Protein AF-A0A3D0DZ12-F1 (afdb_monomer_lite)

Foldseek 3Di:
DWDWDDDPFFIWTQDPVQREIATDDGHLDDHDPCVVPNLPCLVVVCQQQQWWAAPPDDSYGTHHAPDQARPPPRHGTHGHDHPPDPDPCVSHDNDD

pLDDT: mean 80.41, std 12.17, range [41.28, 94.06]

Sequence (96 aa):
MAYRWETPSSVWLEDDRSGQFALETTEGLGRIDWQAHARGRVLDVAHLLGASLPVSCACAPIYPEGFAFCPTCGQALHKLAGRSLRQPDWWGTAGD

Radius of gyration: 13.75 Å; chains: 1; bounding box: 32×27×40 Å

Secondary structure (DSSP, 8-state):
-PEEEE-SSEEEEEETTTTEEEEEEETTB----HHHH-GGGHHHHHHHHTEEEESS--S-S-EEET--B-TTT--BEE------S---GGGS----

Structure (mmCIF, N/CA/C/O backbone):
data_AF-A0A3D0DZ12-F1
#
_entry.id   AF-A0A3D0DZ12-F1
#
loop_
_atom_site.group_PDB
_atom_site.id
_atom_site.type_symbol
_atom_site.label_atom_id
_atom_site.label_alt_id
_atom_site.label_comp_id
_atom_site.label_asym_id
_atom_site.label_entity_id
_atom_site.label_seq_id
_atom_site.pdbx_PDB_ins_code
_atom_site.Cartn_x
_atom_site.Cartn_y
_atom_site.Cartn_z
_atom_site.occupancy
_atom_site.B_iso_or_equiv
_atom_site.auth_seq_id
_atom_site.auth_comp_id
_atom_site.auth_asym_id
_atom_site.auth_atom_id
_atom_site.pdbx_PDB_model_num
ATOM 1 N N . MET A 1 1 ? 0.698 17.493 8.466 1.00 61.00 1 MET A N 1
ATOM 2 C CA . MET A 1 1 ? 1.972 17.597 7.699 1.00 61.00 1 MET A CA 1
ATOM 3 C C . MET A 1 1 ? 2.206 16.245 7.047 1.00 61.00 1 MET A C 1
ATOM 5 O O . M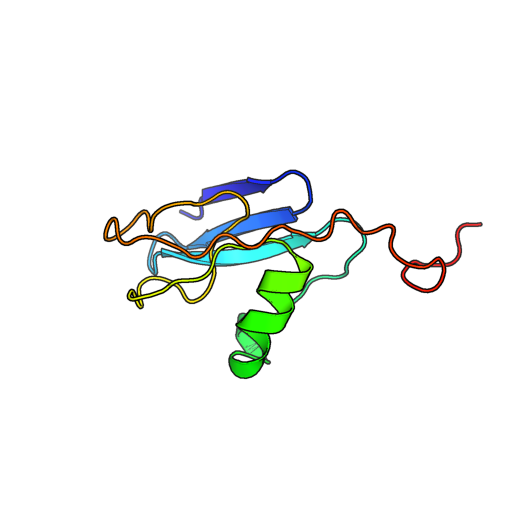ET A 1 1 ? 1.954 15.273 7.729 1.00 61.00 1 MET A O 1
ATOM 9 N N . ALA A 1 2 ? 2.620 16.134 5.782 1.00 78.62 2 ALA A N 1
ATOM 10 C CA . ALA A 1 2 ? 2.799 14.806 5.176 1.00 78.62 2 ALA A CA 1
ATOM 11 C C . ALA A 1 2 ? 4.137 14.174 5.599 1.00 78.62 2 ALA A C 1
ATOM 13 O O . ALA A 1 2 ? 5.166 14.851 5.537 1.00 78.62 2 ALA A O 1
ATOM 14 N N . TYR A 1 3 ? 4.131 12.909 6.029 1.00 86.00 3 TYR A N 1
ATOM 15 C CA . TYR A 1 3 ? 5.358 12.176 6.369 1.00 86.00 3 TYR A CA 1
ATOM 16 C C . TYR A 1 3 ? 5.875 11.409 5.147 1.00 86.00 3 TYR A C 1
ATOM 18 O O . TYR A 1 3 ? 5.098 10.779 4.432 1.00 86.00 3 TYR A O 1
ATOM 26 N N . ARG A 1 4 ? 7.185 11.467 4.893 1.00 91.25 4 ARG A N 1
ATOM 27 C CA . ARG A 1 4 ? 7.827 10.807 3.748 1.00 91.25 4 ARG A CA 1
ATOM 28 C C . ARG A 1 4 ? 8.389 9.454 4.177 1.00 91.25 4 ARG A C 1
ATOM 30 O O . ARG A 1 4 ? 9.224 9.392 5.073 1.00 91.25 4 ARG A O 1
ATOM 37 N N . TRP A 1 5 ? 7.955 8.394 3.507 1.00 89.12 5 TRP A N 1
ATOM 38 C CA . TRP A 1 5 ? 8.422 7.027 3.709 1.00 89.12 5 TRP A CA 1
ATOM 39 C C . TRP A 1 5 ? 9.279 6.595 2.524 1.00 89.12 5 TRP A C 1
ATOM 41 O O . TRP A 1 5 ? 8.793 6.523 1.396 1.00 89.12 5 TRP A O 1
ATOM 51 N N . GLU A 1 6 ? 10.546 6.292 2.780 1.00 89.19 6 GLU A N 1
ATOM 52 C CA . GLU A 1 6 ? 11.490 5.827 1.764 1.00 89.19 6 GLU A CA 1
ATOM 53 C C . GLU A 1 6 ? 11.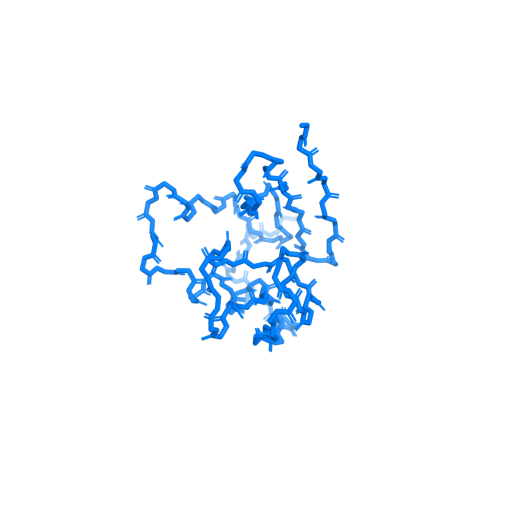698 4.321 1.920 1.00 89.19 6 GLU A C 1
ATOM 55 O O . GLU A 1 6 ? 12.055 3.826 2.989 1.00 89.19 6 GLU A O 1
ATOM 60 N N . THR A 1 7 ? 11.434 3.590 0.846 1.00 84.81 7 THR A N 1
ATOM 61 C CA . THR A 1 7 ? 11.663 2.147 0.731 1.00 84.81 7 THR A CA 1
ATOM 62 C C . THR A 1 7 ? 12.755 1.912 -0.314 1.00 84.81 7 THR A C 1
ATOM 64 O O . THR A 1 7 ? 13.064 2.837 -1.070 1.00 84.81 7 THR A O 1
ATOM 67 N N . PRO A 1 8 ? 13.335 0.704 -0.413 1.00 82.31 8 PRO A N 1
ATOM 68 C CA . PRO A 1 8 ? 14.395 0.432 -1.382 1.00 82.31 8 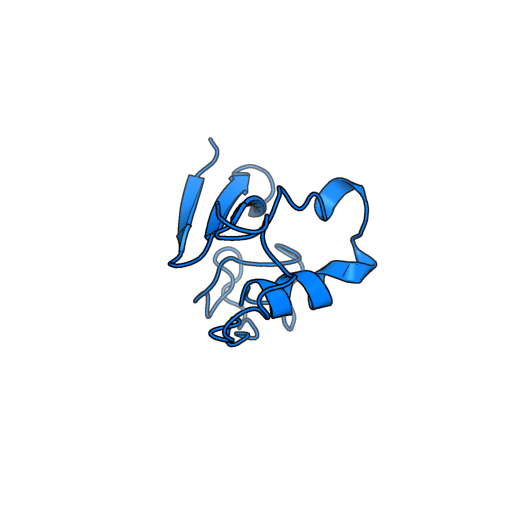PRO A CA 1
ATOM 69 C C . PRO A 1 8 ? 14.024 0.767 -2.832 1.00 82.31 8 PRO A C 1
ATOM 71 O O . PRO A 1 8 ? 14.900 1.143 -3.596 1.00 82.31 8 PRO A O 1
ATOM 74 N N . SER A 1 9 ? 12.744 0.641 -3.201 1.00 79.50 9 SER A N 1
ATOM 75 C CA . SER A 1 9 ? 12.270 0.777 -4.585 1.00 79.50 9 SER A CA 1
ATOM 76 C C . SER A 1 9 ? 11.301 1.943 -4.812 1.00 79.50 9 SER A C 1
ATOM 78 O O . SER A 1 9 ? 10.925 2.226 -5.949 1.00 79.50 9 SER A O 1
ATOM 80 N N . SER A 1 10 ? 10.839 2.620 -3.755 1.00 86.06 10 SER A N 1
ATOM 81 C CA . SER A 1 10 ? 9.786 3.635 -3.873 1.00 86.06 10 SER A CA 1
ATOM 82 C C . SER A 1 10 ? 9.738 4.619 -2.709 1.00 86.06 10 SER A C 1
ATOM 84 O O . SER A 1 10 ? 10.160 4.321 -1.591 1.00 86.06 10 SER A O 1
ATOM 86 N N . VAL A 1 11 ? 9.165 5.793 -2.968 1.00 89.94 11 VAL A N 1
ATOM 87 C CA . VAL A 1 11 ? 8.910 6.827 -1.964 1.00 89.94 11 VAL A CA 1
ATOM 88 C C . VAL A 1 11 ? 7.418 7.098 -1.874 1.00 89.94 11 VAL A C 1
ATOM 90 O O . VAL A 1 11 ? 6.740 7.275 -2.891 1.00 89.94 11 VAL A O 1
ATOM 93 N N . TRP A 1 12 ? 6.927 7.184 -0.644 1.00 90.38 12 TRP A N 1
ATOM 94 C CA . TRP A 1 12 ? 5.527 7.409 -0.325 1.00 90.38 12 TRP A CA 1
ATOM 95 C C . TRP A 1 12 ? 5.360 8.641 0.555 1.00 90.38 12 TRP A C 1
ATOM 97 O O . TRP A 1 12 ? 6.217 8.957 1.379 1.00 90.38 12 TRP A O 1
ATOM 107 N N . LEU A 1 13 ? 4.222 9.306 0.412 1.00 90.69 13 LEU A N 1
ATOM 108 C CA . LEU A 1 13 ? 3.772 10.370 1.296 1.00 90.69 13 LEU A CA 1
ATOM 109 C C . LEU A 1 13 ? 2.557 9.879 2.075 1.00 90.69 13 LEU A C 1
ATOM 111 O O . LEU A 1 13 ? 1.557 9.481 1.483 1.00 90.69 13 LEU A O 1
ATOM 115 N N . GLU A 1 14 ? 2.644 9.912 3.395 1.00 90.56 14 GLU A N 1
ATOM 116 C CA . GLU A 1 14 ? 1.513 9.689 4.283 1.00 90.56 14 GLU A CA 1
ATOM 117 C C . GLU A 1 14 ? 0.780 11.009 4.515 1.00 90.56 14 GLU A C 1
ATOM 119 O O . GLU A 1 14 ? 1.369 11.992 4.971 1.00 90.56 14 GLU A O 1
ATOM 124 N N . ASP A 1 15 ? -0.511 11.035 4.202 1.00 86.88 15 ASP A N 1
ATOM 125 C CA . ASP A 1 15 ? -1.391 12.140 4.541 1.00 86.88 15 ASP A CA 1
ATOM 126 C C . ASP A 1 15 ? -1.808 12.049 6.013 1.00 86.88 15 ASP A C 1
ATOM 128 O O . ASP A 1 15 ? -2.568 11.177 6.415 1.00 86.88 15 ASP A O 1
ATOM 132 N N . ASP A 1 16 ? -1.352 13.005 6.809 1.00 82.50 16 ASP A N 1
ATOM 133 C CA . ASP A 1 16 ? -1.587 13.092 8.257 1.00 82.50 16 ASP A CA 1
ATOM 134 C C . ASP A 1 16 ? -3.065 13.254 8.655 1.00 82.50 16 ASP A C 1
ATOM 136 O O . ASP A 1 16 ? -3.441 12.942 9.780 1.00 82.50 16 ASP A O 1
ATOM 140 N N . ARG A 1 17 ? -3.941 13.693 7.740 1.00 83.19 17 ARG A N 1
ATOM 141 C CA . ARG A 1 17 ? -5.379 13.819 8.033 1.00 83.19 17 ARG A CA 1
ATOM 142 C C . ARG A 1 17 ? -6.137 12.512 7.840 1.00 83.19 17 ARG A C 1
ATOM 144 O O . ARG A 1 17 ? -7.102 12.259 8.556 1.00 83.19 17 ARG A O 1
ATOM 151 N N . SER A 1 18 ? -5.748 11.722 6.847 1.00 81.44 18 SER A N 1
ATOM 152 C CA . SER A 1 18 ? -6.457 10.510 6.435 1.00 81.44 18 SER A CA 1
ATOM 153 C C . SER A 1 18 ? -5.709 9.219 6.763 1.00 81.44 18 SER A C 1
ATOM 155 O O . SER A 1 18 ? -6.308 8.149 6.691 1.00 81.44 18 SER A O 1
ATOM 157 N N . GLY A 1 19 ? -4.425 9.299 7.115 1.00 83.56 19 GLY A N 1
ATOM 158 C CA . GLY A 1 19 ? -3.537 8.148 7.286 1.00 83.56 19 GLY A CA 1
ATOM 159 C C . GLY A 1 19 ? -3.288 7.379 5.986 1.00 83.56 19 GLY A C 1
ATOM 160 O O . GLY A 1 19 ? -2.887 6.216 6.030 1.00 83.56 19 GLY A O 1
ATOM 161 N N . GLN A 1 20 ? -3.588 7.982 4.830 1.00 86.81 20 GLN A N 1
ATOM 162 C CA . GLN A 1 20 ? -3.434 7.339 3.531 1.00 86.81 20 GLN A CA 1
ATOM 163 C C . GLN A 1 20 ? -2.042 7.557 2.962 1.00 86.81 20 GLN A C 1
ATOM 165 O O . GLN A 1 20 ? -1.449 8.618 3.120 1.00 86.81 20 GLN A O 1
ATOM 170 N N . PHE A 1 21 ? -1.566 6.562 2.222 1.00 88.75 21 PHE A N 1
ATOM 171 C CA . PHE A 1 21 ? -0.271 6.601 1.563 1.00 88.75 21 PHE A CA 1
ATOM 172 C C . PHE A 1 21 ? -0.461 6.882 0.075 1.00 88.75 21 PHE A C 1
ATOM 174 O O . PHE A 1 21 ? -1.174 6.152 -0.615 1.00 88.75 21 PHE A O 1
ATOM 181 N N . ALA A 1 22 ? 0.190 7.926 -0.422 1.00 87.69 22 ALA A N 1
ATOM 182 C CA . ALA A 1 22 ? 0.272 8.259 -1.835 1.00 87.69 22 ALA A CA 1
ATOM 183 C C . ALA A 1 22 ? 1.679 7.954 -2.354 1.00 87.69 22 ALA A C 1
ATOM 185 O O . ALA A 1 22 ? 2.672 8.273 -1.704 1.00 87.69 22 ALA A O 1
ATOM 186 N N . LEU A 1 23 ? 1.763 7.343 -3.533 1.00 87.44 23 LEU A N 1
ATOM 187 C CA . LEU A 1 23 ? 3.040 7.048 -4.173 1.00 87.44 23 LEU A CA 1
ATOM 188 C C . LEU A 1 23 ? 3.596 8.324 -4.817 1.00 87.44 23 LEU A C 1
ATOM 190 O O . LEU A 1 23 ? 2.936 8.921 -5.668 1.00 87.44 23 LEU A O 1
ATOM 194 N N . GLU A 1 24 ? 4.797 8.737 -4.420 1.00 87.75 24 GLU A N 1
ATOM 195 C CA . GLU A 1 24 ? 5.459 9.919 -4.982 1.00 87.75 24 GLU A CA 1
ATOM 196 C C . GLU A 1 24 ? 6.382 9.541 -6.141 1.00 87.75 24 GLU A C 1
ATOM 198 O O . GLU A 1 24 ? 6.275 10.104 -7.231 1.00 87.75 24 GLU A O 1
ATOM 203 N N . THR A 1 25 ? 7.270 8.571 -5.920 1.00 84.81 25 THR A N 1
ATOM 204 C CA . THR A 1 25 ? 8.198 8.078 -6.942 1.00 84.81 25 THR A CA 1
ATOM 205 C C . THR A 1 25 ? 8.471 6.589 -6.770 1.00 84.81 25 THR A C 1
ATOM 207 O O . THR A 1 25 ? 8.283 6.015 -5.695 1.00 84.81 25 THR A O 1
ATOM 210 N N . THR A 1 26 ? 8.877 5.936 -7.850 1.00 83.00 26 THR A N 1
ATOM 211 C CA . THR A 1 26 ? 9.230 4.519 -7.878 1.00 83.00 26 THR A CA 1
ATOM 212 C C . THR A 1 26 ? 10.379 4.316 -8.845 1.00 83.00 26 THR A C 1
ATOM 214 O O . THR A 1 26 ? 10.409 4.906 -9.923 1.00 83.00 26 THR A O 1
ATOM 217 N N . GLU A 1 27 ? 11.333 3.481 -8.463 1.00 78.56 27 GLU A N 1
ATOM 218 C CA . GLU A 1 27 ? 12.460 3.141 -9.314 1.00 78.56 27 GLU A CA 1
ATOM 219 C C . GLU A 1 27 ? 11.980 2.392 -10.568 1.00 78.56 27 GLU A C 1
ATOM 221 O O . GLU A 1 27 ? 11.206 1.437 -10.491 1.00 78.56 27 GLU A O 1
ATOM 226 N N . GLY A 1 28 ? 12.410 2.854 -11.745 1.00 72.62 28 GLY A N 1
ATOM 227 C CA . GLY A 1 28 ? 12.072 2.228 -13.028 1.00 72.62 28 GLY A CA 1
ATOM 228 C C . GLY A 1 28 ? 10.608 2.369 -13.465 1.00 72.62 28 GLY A C 1
ATOM 229 O O . GLY A 1 28 ? 10.216 1.769 -14.463 1.00 72.62 28 GLY A O 1
ATOM 230 N N . LEU A 1 29 ? 9.784 3.149 -12.753 1.00 73.75 29 LEU A N 1
ATOM 231 C CA . LEU A 1 29 ? 8.372 3.359 -13.079 1.00 73.75 29 LEU A CA 1
ATOM 232 C C . LEU A 1 29 ? 8.018 4.850 -13.084 1.00 73.75 29 LEU A C 1
ATOM 234 O O . LEU A 1 29 ? 8.451 5.623 -12.233 1.00 73.75 29 LEU A O 1
ATOM 238 N N . GLY A 1 30 ? 7.186 5.254 -14.047 1.00 72.94 30 GLY A N 1
ATOM 239 C CA . GLY A 1 30 ? 6.559 6.575 -14.026 1.00 72.94 30 GLY A CA 1
ATOM 240 C C . GLY A 1 30 ? 5.594 6.721 -12.844 1.00 72.94 30 GLY A C 1
ATOM 241 O O . GLY A 1 30 ? 5.191 5.735 -12.227 1.00 72.94 30 GLY A O 1
ATOM 242 N N . ARG A 1 31 ? 5.186 7.958 -12.535 1.00 75.38 31 ARG A N 1
ATOM 243 C CA . ARG A 1 31 ? 4.237 8.237 -11.446 1.00 75.38 31 ARG A CA 1
ATOM 244 C C . ARG A 1 31 ? 2.932 7.452 -11.637 1.00 75.38 31 ARG A C 1
ATOM 246 O O . ARG A 1 31 ? 2.260 7.604 -12.655 1.00 75.38 31 ARG A O 1
ATOM 253 N N . ILE A 1 32 ? 2.557 6.653 -10.634 1.00 75.69 32 ILE A N 1
ATOM 254 C CA . ILE A 1 32 ? 1.333 5.839 -10.648 1.00 75.69 32 ILE A CA 1
ATOM 255 C C . ILE A 1 32 ? 0.253 6.535 -9.819 1.00 75.69 32 ILE A C 1
ATOM 257 O O . ILE A 1 32 ? 0.277 6.488 -8.590 1.00 75.69 32 ILE A O 1
ATOM 261 N N . ASP A 1 33 ? -0.732 7.139 -10.485 1.00 73.06 33 ASP A N 1
ATOM 262 C CA . ASP A 1 33 ? -1.886 7.749 -9.814 1.00 73.06 33 ASP A CA 1
ATOM 263 C C . ASP A 1 33 ? -3.060 6.760 -9.690 1.00 73.06 33 ASP A C 1
ATOM 265 O O . ASP A 1 33 ? -4.077 6.826 -10.387 1.00 73.06 33 ASP A O 1
ATOM 269 N N . TRP A 1 34 ? -2.893 5.769 -8.812 1.00 74.56 34 TRP A N 1
ATOM 270 C CA . TRP A 1 34 ? -3.931 4.764 -8.557 1.00 74.56 34 TRP A CA 1
ATOM 271 C C . TRP A 1 34 ? -5.084 5.318 -7.703 1.00 74.56 34 TRP A C 1
ATOM 273 O O . TRP A 1 34 ? -6.210 4.817 -7.803 1.00 74.56 34 TRP A O 1
ATOM 283 N N . GLN A 1 35 ? -4.826 6.362 -6.903 1.00 68.56 35 GLN A N 1
ATOM 284 C CA . GLN A 1 35 ? -5.824 7.019 -6.056 1.00 68.56 35 GLN A CA 1
ATOM 285 C C . GLN A 1 35 ? -6.908 7.714 -6.889 1.00 68.56 35 GLN A C 1
ATOM 287 O O . GLN A 1 35 ? -8.090 7.599 -6.552 1.00 68.56 35 GLN A O 1
ATOM 292 N N . ALA A 1 36 ? -6.528 8.384 -7.984 1.00 65.81 36 ALA A N 1
ATOM 293 C CA . ALA A 1 36 ? -7.465 9.110 -8.837 1.00 65.81 36 ALA A CA 1
ATOM 294 C C . ALA A 1 36 ? -8.217 8.214 -9.835 1.00 65.81 36 ALA A C 1
ATOM 296 O O . ALA A 1 36 ? -9.384 8.476 -10.127 1.00 65.81 36 ALA A O 1
ATOM 297 N N . HIS A 1 37 ? -7.586 7.153 -10.356 1.00 55.53 37 HIS A N 1
ATOM 298 C CA . HIS A 1 37 ? -8.099 6.477 -11.557 1.00 55.53 37 HIS A CA 1
ATOM 299 C C . HIS A 1 37 ? -8.349 4.972 -11.432 1.00 55.53 37 HIS A C 1
ATOM 301 O O . HIS A 1 37 ? -8.966 4.397 -12.330 1.00 55.53 37 HIS A O 1
ATOM 307 N N . ALA A 1 38 ? -7.906 4.302 -10.360 1.00 60.88 38 ALA A N 1
ATOM 308 C CA . ALA A 1 38 ? -7.899 2.841 -10.366 1.00 60.88 38 ALA A CA 1
ATOM 309 C C . ALA A 1 38 ? -7.946 2.184 -8.976 1.00 60.88 38 ALA A C 1
ATOM 311 O O . ALA A 1 38 ? -7.147 1.295 -8.682 1.00 60.88 38 ALA A O 1
ATOM 312 N N . ARG A 1 39 ? -8.942 2.518 -8.139 1.00 66.62 39 ARG A N 1
ATOM 313 C CA . ARG A 1 39 ? -9.167 1.805 -6.857 1.00 66.62 39 ARG A CA 1
ATOM 314 C C . ARG A 1 39 ? -9.263 0.280 -7.024 1.00 66.62 39 ARG A C 1
ATOM 316 O O . ARG A 1 39 ? -8.799 -0.457 -6.165 1.00 66.62 39 ARG A O 1
ATOM 323 N N . GLY A 1 40 ? -9.799 -0.197 -8.152 1.00 75.12 40 GLY A N 1
ATOM 324 C CA . GLY A 1 40 ? -9.870 -1.629 -8.474 1.00 75.12 40 GLY A CA 1
ATOM 325 C C . GLY A 1 40 ? -8.533 -2.289 -8.848 1.00 75.12 40 GLY A C 1
ATOM 326 O O . GLY A 1 40 ? -8.482 -3.507 -8.950 1.00 75.12 40 GLY A O 1
ATOM 327 N N . ARG A 1 41 ? -7.461 -1.513 -9.055 1.00 81.81 41 ARG A N 1
ATOM 328 C CA . ARG A 1 41 ? -6.113 -1.996 -9.420 1.00 81.81 41 ARG A CA 1
ATOM 329 C C . ARG A 1 41 ? -5.116 -1.905 -8.266 1.00 81.81 41 ARG A C 1
ATOM 331 O O . ARG A 1 41 ? -3.933 -2.156 -8.464 1.00 81.81 41 ARG A O 1
ATOM 338 N N . VAL A 1 42 ? -5.570 -1.549 -7.063 1.00 85.94 42 VAL A N 1
ATOM 339 C CA . VAL A 1 42 ? -4.702 -1.413 -5.881 1.00 85.94 42 VAL A CA 1
ATOM 340 C C . VAL A 1 42 ? -3.917 -2.694 -5.607 1.00 85.94 42 VAL A C 1
ATOM 342 O O . VAL A 1 42 ? -2.738 -2.619 -5.283 1.00 85.94 42 VAL A O 1
ATOM 345 N N . LEU A 1 43 ? -4.538 -3.860 -5.799 1.00 85.75 43 LEU A N 1
ATOM 346 C CA . LEU A 1 43 ? -3.870 -5.152 -5.648 1.00 85.75 43 LEU A CA 1
ATOM 347 C C . LEU A 1 43 ? -2.709 -5.312 -6.643 1.00 85.75 43 LEU A C 1
ATOM 349 O O . LEU A 1 43 ? -1.605 -5.665 -6.240 1.00 85.75 43 LEU A O 1
ATOM 353 N N . ASP A 1 44 ? -2.937 -4.998 -7.920 1.00 84.81 44 ASP A N 1
ATOM 354 C CA . ASP A 1 44 ? -1.916 -5.086 -8.971 1.00 84.81 44 ASP A CA 1
ATOM 355 C C . ASP A 1 44 ? -0.731 -4.155 -8.668 1.00 84.81 44 ASP A C 1
ATOM 357 O O . ASP A 1 44 ? 0.431 -4.550 -8.773 1.00 84.81 44 ASP A O 1
ATOM 361 N N . VAL A 1 45 ? -1.028 -2.928 -8.226 1.00 84.88 45 VAL A N 1
ATOM 362 C CA . VAL A 1 45 ? -0.022 -1.940 -7.809 1.00 84.88 45 VAL A CA 1
ATOM 363 C C . VAL A 1 45 ? 0.745 -2.430 -6.582 1.00 84.88 45 VAL A C 1
ATOM 365 O O . VAL A 1 45 ? 1.968 -2.326 -6.543 1.00 84.88 45 VAL A O 1
ATOM 368 N N . ALA A 1 46 ? 0.064 -3.018 -5.601 1.00 88.50 46 ALA A N 1
ATOM 369 C CA . ALA A 1 46 ? 0.718 -3.550 -4.416 1.00 88.50 46 ALA A CA 1
ATOM 370 C C . ALA A 1 46 ? 1.671 -4.703 -4.754 1.00 88.50 46 ALA A C 1
ATOM 372 O O . ALA A 1 46 ? 2.794 -4.731 -4.255 1.00 88.50 46 ALA A O 1
ATOM 373 N N . HIS A 1 47 ? 1.280 -5.601 -5.662 1.00 86.06 47 HIS A N 1
ATOM 374 C CA . HIS A 1 47 ? 2.161 -6.657 -6.166 1.00 86.06 47 HIS A CA 1
ATOM 375 C C . HIS A 1 47 ? 3.364 -6.113 -6.939 1.00 86.06 47 HIS A C 1
ATOM 377 O O . HIS A 1 47 ? 4.463 -6.653 -6.818 1.00 86.06 47 HIS A O 1
ATOM 383 N N . LEU A 1 48 ? 3.170 -5.056 -7.729 1.00 81.94 48 LEU A N 1
ATOM 384 C CA . LEU A 1 48 ? 4.252 -4.415 -8.472 1.00 81.94 48 LEU A CA 1
ATOM 385 C C . LEU A 1 48 ? 5.298 -3.811 -7.526 1.00 81.94 48 LEU A C 1
ATOM 387 O O . LEU A 1 48 ? 6.493 -3.997 -7.742 1.00 81.94 48 LEU A O 1
ATOM 391 N N . LEU A 1 49 ? 4.836 -3.131 -6.476 1.00 83.94 49 LEU A N 1
ATOM 392 C CA . LEU A 1 49 ? 5.670 -2.358 -5.553 1.00 83.94 49 LEU A CA 1
ATOM 393 C C . LEU A 1 49 ? 6.166 -3.153 -4.337 1.00 83.94 49 LEU A C 1
ATOM 395 O O . LEU A 1 49 ? 7.017 -2.665 -3.607 1.00 83.94 49 LEU A O 1
ATOM 399 N N . GLY A 1 50 ? 5.617 -4.340 -4.061 1.00 87.75 50 GLY A N 1
ATOM 400 C CA . GLY A 1 50 ? 5.835 -5.009 -2.766 1.00 87.75 50 GLY A CA 1
ATOM 401 C C . GLY A 1 50 ? 5.151 -4.322 -1.598 1.00 87.75 50 GLY A C 1
ATOM 402 O O . GLY A 1 50 ? 5.561 -4.470 -0.449 1.00 87.75 50 GLY A O 1
ATOM 403 N N . ALA A 1 51 ? 4.123 -3.538 -1.899 1.00 90.50 51 ALA A N 1
ATOM 404 C CA . ALA A 1 51 ? 3.374 -2.800 -0.907 1.00 90.50 51 ALA A CA 1
ATOM 405 C C . ALA A 1 51 ? 2.566 -3.773 -0.036 1.00 90.50 51 ALA A C 1
ATOM 407 O O . ALA A 1 51 ? 2.064 -4.797 -0.508 1.00 90.50 51 ALA A O 1
ATOM 408 N N . SER A 1 52 ? 2.407 -3.444 1.240 1.00 92.25 52 SER A N 1
ATOM 409 C CA . SER A 1 52 ? 1.587 -4.237 2.149 1.00 92.25 52 SER A CA 1
ATOM 410 C C . SER A 1 52 ? 0.105 -3.895 1.987 1.00 92.25 52 SER A C 1
ATOM 412 O O . SER A 1 52 ? -0.266 -2.738 1.784 1.00 92.25 52 SER A O 1
ATOM 414 N N . LEU A 1 53 ? -0.764 -4.899 2.110 1.00 92.31 53 LEU A N 1
ATOM 415 C CA . LEU A 1 53 ? -2.214 -4.738 1.972 1.00 92.31 53 LEU A CA 1
ATOM 416 C C . LEU A 1 53 ? -2.951 -4.978 3.293 1.00 92.31 53 LEU A C 1
ATOM 418 O O . LEU A 1 53 ? -2.562 -5.860 4.064 1.00 92.31 53 LEU A O 1
ATOM 422 N N . PRO A 1 54 ? -4.038 -4.237 3.566 1.00 91.94 54 PRO A N 1
ATOM 423 C CA . PRO A 1 54 ? -4.900 -4.533 4.699 1.00 91.94 54 PRO A CA 1
ATOM 424 C C . PRO A 1 54 ? -5.595 -5.889 4.529 1.00 91.94 54 PRO A C 1
ATOM 426 O O . PRO A 1 54 ? -6.162 -6.176 3.478 1.00 91.94 54 PRO A O 1
ATOM 429 N N . VAL A 1 55 ? -5.589 -6.712 5.581 1.00 87.69 55 VAL A N 1
ATOM 430 C CA . VAL A 1 55 ? -6.362 -7.969 5.610 1.00 87.69 55 VAL A CA 1
ATOM 431 C C . VAL A 1 55 ? -7.779 -7.723 6.124 1.00 87.69 55 VAL A C 1
ATOM 433 O O . VAL A 1 55 ? -8.749 -8.225 5.566 1.00 87.69 55 VAL A O 1
ATOM 436 N N . SER A 1 56 ? -7.889 -6.951 7.206 1.00 86.62 56 SER A N 1
ATOM 437 C CA . SER A 1 56 ? -9.133 -6.753 7.960 1.00 86.62 56 SER A CA 1
ATOM 438 C C . SER A 1 56 ? -9.444 -5.286 8.272 1.00 86.62 56 SER A C 1
ATOM 440 O O . SER A 1 56 ? -10.529 -4.996 8.772 1.00 86.62 56 SER A O 1
ATOM 442 N N . CYS A 1 57 ? -8.521 -4.352 8.010 1.00 89.38 57 CYS A N 1
ATOM 443 C CA . CYS A 1 57 ? -8.704 -2.936 8.330 1.00 89.38 57 CYS A CA 1
ATOM 444 C C . CYS A 1 57 ? -9.026 -2.085 7.093 1.00 89.38 57 CYS A C 1
ATOM 446 O O . CYS A 1 57 ? -8.676 -2.425 5.970 1.00 89.38 57 CYS A O 1
ATOM 448 N N . ALA A 1 58 ? -9.687 -0.948 7.315 1.00 87.62 58 ALA A N 1
ATOM 449 C CA . ALA A 1 58 ? -10.037 0.016 6.266 1.00 87.62 58 ALA A CA 1
ATOM 450 C C . ALA A 1 58 ? -9.320 1.370 6.439 1.00 87.62 58 ALA A C 1
ATOM 452 O O . ALA A 1 58 ? -9.731 2.361 5.842 1.00 87.62 58 ALA A O 1
ATOM 453 N N . CYS A 1 59 ? -8.274 1.429 7.277 1.00 88.56 59 CYS A N 1
ATOM 454 C CA . CYS A 1 59 ? -7.560 2.671 7.601 1.00 88.56 59 CYS A CA 1
ATOM 455 C C . CYS A 1 59 ? -6.837 3.256 6.380 1.00 88.56 59 CYS A C 1
ATOM 457 O O . CYS A 1 59 ? -6.895 4.456 6.149 1.00 88.56 59 CYS A O 1
ATOM 459 N N . ALA A 1 60 ? -6.201 2.403 5.576 1.00 89.50 60 ALA A N 1
ATOM 460 C CA . ALA A 1 60 ? -5.664 2.766 4.274 1.00 89.50 60 ALA A CA 1
ATOM 461 C C . ALA A 1 60 ? -5.768 1.562 3.325 1.00 89.50 60 ALA A C 1
ATOM 463 O O . ALA A 1 60 ? -5.689 0.420 3.779 1.00 89.50 60 ALA A O 1
ATOM 464 N N . PRO A 1 61 ? -5.951 1.790 2.015 1.00 89.12 61 PRO A N 1
ATOM 465 C CA . PRO A 1 61 ? -6.118 0.708 1.043 1.00 89.12 61 PRO A CA 1
ATOM 466 C C . PRO A 1 61 ? -4.800 0.002 0.672 1.00 89.12 61 PRO A C 1
ATOM 468 O O . PRO A 1 61 ? -4.839 -1.096 0.127 1.00 89.12 61 PRO A O 1
ATOM 471 N N . ILE A 1 62 ? -3.649 0.624 0.938 1.00 90.94 62 ILE A N 1
ATOM 472 C CA . ILE A 1 62 ? -2.303 0.126 0.620 1.00 90.94 62 ILE A CA 1
ATOM 473 C C . ILE A 1 62 ? -1.291 0.796 1.556 1.00 90.94 62 ILE A C 1
ATOM 475 O O . ILE A 1 62 ? -1.509 1.932 1.985 1.00 90.94 62 ILE A O 1
ATOM 479 N N . TYR A 1 63 ? -0.203 0.098 1.866 1.00 91.62 63 TYR A N 1
ATOM 480 C CA . TYR A 1 63 ? 0.858 0.538 2.773 1.00 91.62 63 TYR A CA 1
ATOM 481 C C . TYR A 1 63 ? 2.230 0.366 2.114 1.00 91.62 63 TYR A C 1
ATOM 483 O O . TYR A 1 63 ? 2.387 -0.568 1.327 1.00 91.62 63 TYR A O 1
ATOM 491 N N . PRO A 1 64 ? 3.238 1.192 2.450 1.00 91.12 64 PRO A N 1
ATOM 492 C CA . PRO A 1 64 ? 4.59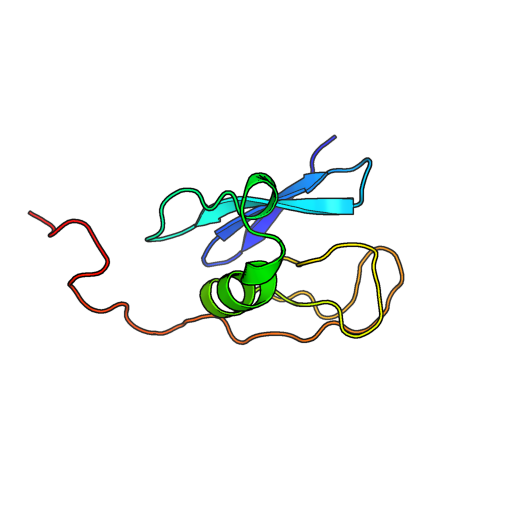0 1.038 1.922 1.00 91.12 64 PRO A CA 1
ATOM 493 C C . PRO A 1 64 ? 5.174 -0.357 2.186 1.00 91.12 64 PRO A C 1
ATOM 495 O O . PRO A 1 64 ? 4.723 -1.092 3.073 1.00 91.12 64 PRO A O 1
ATOM 498 N N . GLU A 1 65 ? 6.204 -0.710 1.420 1.00 89.94 65 GLU A N 1
ATOM 499 C CA . GLU A 1 65 ? 6.935 -1.967 1.581 1.00 89.94 65 GLU A CA 1
ATOM 500 C C . GLU A 1 65 ? 7.397 -2.175 3.037 1.00 89.94 65 GLU A C 1
ATOM 502 O O . GLU A 1 65 ? 7.808 -1.249 3.737 1.00 89.94 65 GLU A O 1
ATOM 507 N N . GLY A 1 66 ? 7.324 -3.423 3.508 1.00 85.12 66 GLY A N 1
ATOM 508 C CA . GLY A 1 66 ? 7.869 -3.832 4.806 1.00 85.12 66 GLY A CA 1
ATOM 509 C C . GLY A 1 66 ? 6.912 -3.693 5.993 1.00 85.12 66 GLY A C 1
ATOM 510 O O . GLY A 1 66 ? 7.125 -4.361 7.015 1.00 85.12 66 GLY A O 1
ATOM 511 N N . PHE A 1 67 ? 5.816 -2.940 5.856 1.00 89.81 67 PHE A N 1
ATOM 512 C CA . PHE A 1 67 ? 4.805 -2.783 6.905 1.00 89.81 67 PHE A CA 1
ATOM 513 C C . PHE A 1 67 ? 4.165 -4.129 7.279 1.00 89.81 67 PHE A C 1
ATOM 515 O O . PHE A 1 67 ? 3.594 -4.820 6.440 1.00 89.81 67 PHE A O 1
ATOM 522 N N . ALA A 1 68 ? 4.268 -4.520 8.553 1.00 91.31 68 ALA A N 1
ATOM 523 C CA . ALA A 1 68 ? 3.671 -5.754 9.085 1.00 91.31 68 ALA A CA 1
ATOM 524 C C . ALA A 1 68 ? 2.296 -5.533 9.722 1.00 91.31 68 ALA A C 1
ATOM 526 O O . ALA A 1 68 ? 1.459 -6.433 9.730 1.00 91.31 68 ALA A O 1
ATOM 527 N N . PHE A 1 69 ? 2.089 -4.336 10.266 1.00 92.00 69 PHE A N 1
ATOM 528 C CA . PHE A 1 69 ? 0.910 -3.962 11.028 1.00 92.00 69 PHE A CA 1
ATOM 529 C C . PHE A 1 69 ? 0.455 -2.570 10.604 1.00 92.00 69 PHE A C 1
ATOM 531 O O . PHE A 1 69 ? 1.273 -1.719 10.252 1.00 92.00 69 PHE A O 1
ATOM 538 N N . CYS A 1 70 ? -0.851 -2.340 10.650 1.00 91.62 70 CYS A N 1
ATOM 539 C CA . CYS A 1 70 ? -1.437 -1.032 10.416 1.00 91.62 70 CYS A CA 1
ATOM 540 C C . CYS A 1 70 ? -1.010 -0.065 11.538 1.00 91.62 70 CYS A C 1
ATOM 542 O O . CYS A 1 70 ? -1.289 -0.362 12.702 1.00 91.62 70 CYS A O 1
ATOM 544 N N . PRO A 1 71 ? -0.410 1.101 11.231 1.00 87.81 71 PRO A N 1
ATOM 545 C CA . PRO A 1 71 ? 0.016 2.059 12.255 1.00 87.81 71 PRO A CA 1
ATOM 546 C C . PRO A 1 71 ? -1.164 2.668 13.028 1.00 87.81 71 PRO A C 1
ATOM 548 O O . PRO A 1 71 ? -1.005 3.073 14.174 1.00 87.81 71 PRO A O 1
ATOM 551 N N . THR A 1 72 ? -2.362 2.699 12.435 1.00 89.69 72 THR A N 1
ATOM 552 C CA . THR A 1 72 ? -3.555 3.303 13.048 1.00 89.69 72 THR A CA 1
ATOM 553 C C . THR A 1 72 ? -4.286 2.358 14.002 1.00 89.69 72 THR A C 1
ATOM 555 O O . THR A 1 72 ? -4.770 2.791 15.042 1.00 89.69 72 THR A O 1
ATOM 558 N N . CYS A 1 73 ? -4.414 1.073 13.653 1.00 91.50 73 CYS A N 1
ATOM 559 C CA . CYS A 1 73 ? -5.259 0.126 14.399 1.00 91.50 73 CYS A CA 1
ATOM 560 C C . CYS A 1 73 ? -4.544 -1.156 14.851 1.00 91.50 73 CYS A C 1
ATOM 562 O O . CYS A 1 73 ? -5.166 -2.014 15.474 1.00 91.50 73 CYS A O 1
ATOM 564 N N . GLY A 1 74 ? -3.263 -1.328 14.514 1.00 92.00 74 GLY A N 1
ATOM 565 C CA . GLY A 1 74 ? -2.454 -2.486 14.906 1.00 92.00 74 GLY A CA 1
ATOM 566 C C . GLY A 1 74 ? -2.809 -3.808 14.215 1.00 92.00 74 GLY A C 1
ATOM 567 O O . GLY A 1 74 ? -2.161 -4.817 14.479 1.00 92.00 74 GLY A O 1
ATOM 568 N N . GLN A 1 75 ? -3.813 -3.839 13.332 1.00 94.06 75 GLN A N 1
ATOM 569 C CA . GLN A 1 75 ? -4.184 -5.051 12.592 1.00 94.06 75 GLN A CA 1
ATOM 570 C C . GLN A 1 75 ? -3.056 -5.522 11.671 1.00 94.06 75 GLN A C 1
ATOM 572 O O . GLN A 1 75 ? -2.319 -4.708 11.111 1.00 94.06 75 GLN A O 1
ATOM 577 N N . ALA A 1 76 ? -2.946 -6.840 11.496 1.00 92.88 76 ALA A N 1
ATOM 578 C CA . ALA A 1 76 ? -1.950 -7.441 10.621 1.00 92.88 76 ALA A CA 1
ATOM 579 C C . ALA A 1 76 ? -2.192 -7.065 9.151 1.00 92.88 76 ALA A C 1
ATOM 581 O O . ALA A 1 76 ? -3.330 -7.027 8.673 1.00 92.88 76 ALA A O 1
ATOM 582 N N . LEU A 1 77 ? -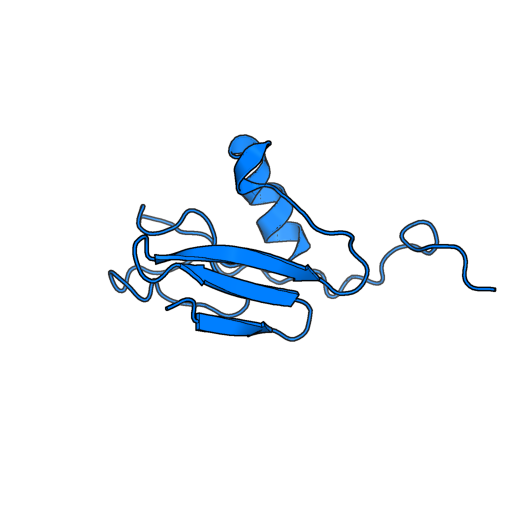1.098 -6.817 8.438 1.00 93.12 77 LEU A N 1
ATOM 583 C CA . LEU A 1 77 ? -1.089 -6.547 7.008 1.00 93.12 77 LEU A CA 1
ATOM 584 C C . LEU A 1 77 ? -0.526 -7.751 6.256 1.00 93.12 77 LEU A C 1
ATOM 586 O O . LEU A 1 77 ? 0.370 -8.450 6.735 1.00 93.12 77 LEU A O 1
ATOM 590 N N . HIS A 1 78 ? -1.037 -7.978 5.052 1.00 91.44 78 HIS A N 1
ATOM 591 C CA . HIS A 1 78 ? -0.471 -8.952 4.141 1.00 91.44 78 HIS A CA 1
ATOM 592 C C . HIS A 1 78 ? 0.739 -8.333 3.444 1.00 91.44 78 HIS A C 1
ATOM 594 O O . HIS A 1 78 ? 0.594 -7.437 2.612 1.00 91.44 78 HIS A O 1
ATOM 600 N N . LYS A 1 79 ? 1.934 -8.799 3.814 1.00 89.31 79 LYS A N 1
ATOM 601 C CA . LYS A 1 79 ? 3.181 -8.391 3.170 1.00 89.31 79 LYS A CA 1
ATOM 602 C C . LYS A 1 79 ? 3.295 -9.065 1.818 1.00 89.31 79 LYS A C 1
ATOM 604 O O . LYS A 1 79 ? 3.372 -10.292 1.745 1.00 89.31 79 LYS A O 1
ATOM 609 N N . LEU A 1 80 ? 3.368 -8.264 0.770 1.00 86.62 80 LEU A N 1
ATOM 610 C CA . LEU A 1 80 ? 3.745 -8.758 -0.538 1.00 86.62 80 LEU A CA 1
ATOM 611 C C . LEU A 1 80 ? 5.265 -8.702 -0.649 1.00 86.62 80 LEU A C 1
ATOM 613 O O . LEU A 1 80 ? 5.892 -7.714 -0.280 1.00 86.62 80 LEU A O 1
ATOM 617 N N . ALA A 1 81 ? 5.867 -9.778 -1.147 1.00 69.31 81 ALA A N 1
ATOM 618 C CA . ALA A 1 81 ? 7.242 -9.700 -1.607 1.00 69.31 81 ALA A CA 1
ATOM 619 C C . ALA A 1 81 ? 7.235 -8.818 -2.860 1.00 69.31 81 ALA A C 1
ATOM 621 O O . ALA A 1 81 ? 6.616 -9.183 -3.863 1.00 69.31 81 ALA A O 1
ATOM 622 N N . GLY A 1 82 ? 7.863 -7.645 -2.787 1.00 63.91 82 GLY A N 1
ATOM 623 C CA . GLY A 1 82 ? 8.025 -6.789 -3.956 1.00 63.91 82 GLY A CA 1
ATOM 624 C C . GLY A 1 82 ? 8.754 -7.496 -5.077 1.00 63.91 82 GLY A C 1
ATOM 625 O O . GLY A 1 82 ? 9.483 -8.472 -4.866 1.00 63.91 82 GLY A O 1
ATOM 626 N N . ARG A 1 83 ? 8.558 -7.009 -6.302 1.00 61.38 83 ARG A N 1
ATOM 627 C CA . ARG A 1 83 ? 9.316 -7.506 -7.446 1.00 61.38 83 ARG A CA 1
ATOM 628 C C . ARG A 1 83 ? 10.800 -7.145 -7.287 1.00 61.38 83 ARG A C 1
ATOM 630 O O . ARG A 1 83 ? 11.256 -6.146 -7.815 1.00 61.38 83 ARG A O 1
ATOM 637 N N . SER A 1 84 ? 11.584 -8.057 -6.711 1.00 57.84 84 SER A N 1
ATOM 638 C CA . SER A 1 84 ? 13.000 -8.274 -7.072 1.00 57.84 84 SER A CA 1
ATOM 639 C C . SER A 1 84 ? 13.116 -9.051 -8.393 1.00 57.84 84 SER A C 1
ATOM 641 O O . SER A 1 84 ? 13.914 -9.974 -8.538 1.00 57.84 84 SER A O 1
ATOM 643 N N . LEU A 1 85 ? 12.262 -8.746 -9.369 1.00 54.00 85 LEU A N 1
ATOM 644 C CA . LEU A 1 85 ? 12.281 -9.399 -10.671 1.00 54.00 85 LEU A CA 1
ATOM 645 C C . LEU A 1 85 ? 12.900 -8.418 -11.646 1.00 54.00 85 LEU A C 1
ATOM 647 O O . LEU A 1 85 ? 12.246 -7.433 -11.983 1.00 54.00 85 LEU A O 1
ATOM 651 N N . ARG A 1 86 ? 14.140 -8.720 -12.071 1.00 55.66 86 ARG A N 1
ATOM 652 C CA . ARG A 1 86 ? 14.776 -8.198 -13.291 1.00 55.66 86 ARG A CA 1
ATOM 653 C C . ARG A 1 86 ? 13.680 -7.858 -14.292 1.00 55.66 86 ARG A C 1
ATOM 655 O O . ARG A 1 86 ? 13.042 -8.763 -14.838 1.00 55.66 86 ARG A O 1
ATOM 662 N N . GLN A 1 87 ? 13.388 -6.570 -14.425 1.00 61.91 87 GLN A N 1
ATOM 663 C CA . GLN A 1 87 ? 12.383 -6.134 -15.372 1.00 61.91 87 GLN A CA 1
ATOM 664 C C . GLN A 1 87 ? 12.911 -6.487 -16.765 1.00 61.91 87 GLN A C 1
ATOM 666 O O . GLN A 1 87 ? 14.117 -6.389 -16.997 1.00 61.91 87 GLN A O 1
ATOM 671 N N . PRO A 1 88 ? 12.056 -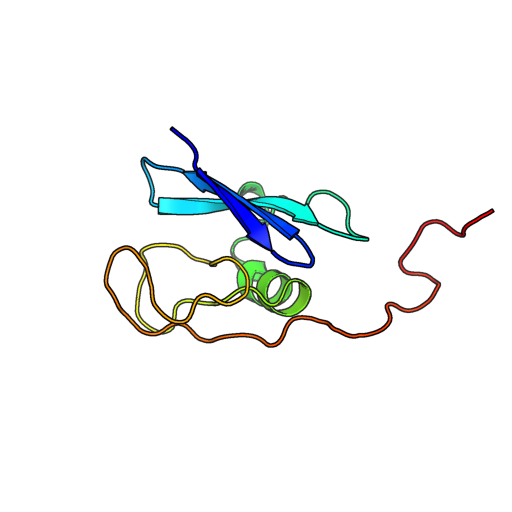6.996 -17.659 1.00 64.50 88 PRO A N 1
ATOM 672 C CA . PRO A 1 88 ? 12.500 -7.320 -19.002 1.00 64.50 88 PRO A CA 1
ATOM 673 C C . PRO A 1 88 ? 12.975 -6.044 -19.705 1.00 64.50 88 PRO A C 1
ATOM 675 O O . PRO A 1 88 ? 12.423 -4.973 -19.468 1.00 64.50 88 PRO A O 1
ATOM 678 N N . ASP A 1 89 ? 13.962 -6.161 -20.590 1.00 65.06 89 ASP A N 1
ATOM 679 C CA . ASP A 1 89 ? 14.651 -5.023 -21.219 1.00 65.06 89 ASP A CA 1
ATOM 680 C C . ASP A 1 89 ? 13.732 -4.048 -21.986 1.00 65.06 89 ASP A C 1
ATOM 682 O O . ASP A 1 89 ? 14.117 -2.917 -22.260 1.00 65.06 89 ASP A O 1
ATOM 686 N N . TRP A 1 90 ? 12.493 -4.443 -22.300 1.00 70.38 90 TRP A N 1
ATOM 687 C CA . TRP A 1 90 ? 11.484 -3.573 -22.918 1.00 70.38 90 TRP A CA 1
ATOM 688 C C . TRP A 1 90 ? 10.759 -2.634 -21.933 1.00 70.38 90 TRP A C 1
ATOM 690 O O . TRP A 1 90 ? 9.962 -1.805 -22.365 1.00 70.38 90 TRP A O 1
ATOM 700 N N . TRP A 1 91 ? 10.982 -2.783 -20.622 1.00 65.88 91 TRP A N 1
ATOM 701 C CA . TRP A 1 91 ? 10.264 -2.067 -19.556 1.00 65.88 91 TRP A CA 1
ATOM 702 C C . TRP A 1 91 ? 10.831 -0.662 -19.265 1.00 65.88 91 TRP A C 1
ATOM 704 O O . TRP A 1 91 ? 10.160 0.153 -18.635 1.00 65.88 91 TRP A O 1
ATOM 714 N N . GLY A 1 92 ? 12.044 -0.358 -19.739 1.00 62.69 92 GLY A N 1
ATOM 715 C CA . GLY A 1 92 ? 12.678 0.960 -19.634 1.00 62.69 92 GLY A CA 1
ATOM 716 C C . GLY A 1 92 ? 12.795 1.661 -20.988 1.00 62.69 92 GLY A C 1
ATOM 717 O O . GLY A 1 92 ? 12.640 1.041 -22.040 1.00 62.69 92 GLY A O 1
ATOM 718 N N . THR A 1 93 ? 13.104 2.962 -20.985 1.00 54.41 93 THR A N 1
ATOM 719 C CA . THR A 1 93 ? 13.640 3.604 -22.194 1.00 54.41 93 THR A CA 1
ATOM 720 C C . THR A 1 93 ? 14.884 2.829 -22.604 1.00 54.41 93 THR A C 1
ATOM 722 O O . THR A 1 93 ? 15.754 2.639 -21.754 1.00 54.41 93 THR A O 1
ATOM 725 N N . ALA A 1 94 ? 14.956 2.367 -23.857 1.00 55.22 94 ALA A N 1
ATOM 726 C CA . ALA A 1 94 ? 16.172 1.771 -24.398 1.00 55.22 94 ALA A CA 1
ATOM 727 C C . ALA A 1 94 ? 17.335 2.710 -24.055 1.00 55.22 94 ALA A C 1
ATOM 729 O O . ALA A 1 94 ? 17.339 3.858 -24.499 1.00 55.22 94 ALA A O 1
ATOM 730 N N . GLY A 1 95 ? 18.217 2.269 -23.157 1.00 54.59 95 GLY A N 1
ATOM 731 C CA . GLY A 1 95 ? 19.406 3.029 -22.814 1.00 54.59 95 GLY A CA 1
ATOM 732 C C . GLY A 1 95 ? 20.233 3.202 -24.080 1.00 54.59 95 GLY A C 1
ATOM 733 O O . GLY A 1 95 ? 20.478 2.216 -24.777 1.00 54.59 95 GLY A O 1
ATOM 734 N N . ASP A 1 96 ? 20.579 4.450 -24.376 1.00 41.28 96 ASP A N 1
ATOM 735 C CA . ASP A 1 96 ? 21.697 4.803 -25.251 1.00 41.28 96 ASP A CA 1
ATOM 736 C C . ASP A 1 96 ? 23.002 4.680 -24.451 1.00 41.28 96 ASP A C 1
ATOM 738 O O . ASP A 1 96 ? 23.021 5.166 -23.291 1.00 41.28 96 ASP A O 1
#